Protein AF-A0A1G9VH59-F1 (afdb_monomer_lite)

Sequence (177 aa):
MAWFGKKRMRGTTDTVVLTGEWTAEIWQPGPITVPAVVDVPSLLAQRPMPSILPDNEEFTRTFAGDDASMRTFWLLALLHHPDRAVVAQCLRSGQLTWVHAEDVAHYLADPKLADAATEAAWSLSDVGVRVLVNIVLSRGVVPSGSPRRKRSTVTERLRSTCPPERVEFFEAELARS

Secondary structure (DSSP, 8-state):
------------TTEEEE-SGGGGGTSSSS-EEEESS--HHHHHT-SSPPPSSTT-HHHHHHTTT-HHHHHHHHHHHHHT-S-HHHHHHHHTTS---GGGHHHHHHHTT-TTTHHHHHHHHHHS-HHHHHHHHHHHHT-SS------HHHHHHHHHHHHHH--GGGHHHHHHHHH--

Radius of gyration: 17.18 Å; chains: 1; bounding box: 44×31×48 Å

pLDDT: mean 86.66, std 18.11, range [27.02, 98.44]

Organism: Allokutzneria albata (NCBI:txid211114)

Foldseek 3Di:
DDDPPPPPPDDPPFKDWDADPLVVVLPHHDIFIDTLDDDLLVQLPDPPRDASCNVDPVSCVVCPSVSLSRNAVVLSRQLRHPDVVSVLCSLQVLSDELSCLLSLLVQCLPPVRVVSSLVSLQSYDLSSVLSNLCVLVVVDDDPPPQPPVSSVVSLVSNQVPPDPVCNVVNVVSVVVD

Structure (mmCIF, N/CA/C/O backbone):
data_AF-A0A1G9VH59-F1
#
_entry.id   AF-A0A1G9VH59-F1
#
loop_
_atom_site.group_PDB
_atom_site.id
_atom_site.type_symbol
_atom_site.label_atom_id
_atom_site.label_alt_id
_atom_site.label_comp_id
_atom_site.label_asym_id
_atom_site.label_entity_id
_atom_site.label_seq_id
_atom_site.pdbx_PDB_ins_code
_atom_site.Cartn_x
_atom_site.Cartn_y
_atom_site.Cartn_z
_atom_site.occupancy
_atom_site.B_iso_or_equiv
_atom_site.auth_seq_id
_atom_site.auth_comp_id
_atom_site.auth_asym_id
_atom_site.auth_atom_id
_atom_site.pdbx_PDB_model_num
ATOM 1 N N . MET A 1 1 ? -23.756 15.155 -15.959 1.00 32.34 1 MET A N 1
ATOM 2 C CA . MET A 1 1 ? -24.166 13.910 -16.641 1.00 32.34 1 MET A CA 1
ATOM 3 C C . MET A 1 1 ? -22.918 13.133 -17.009 1.00 32.34 1 MET A C 1
ATOM 5 O O . MET A 1 1 ? -21.951 13.741 -17.440 1.00 32.34 1 MET A O 1
ATOM 9 N N . ALA A 1 2 ? -22.934 11.834 -16.725 1.00 37.56 2 ALA A N 1
ATOM 10 C CA . ALA A 1 2 ? -21.798 10.922 -16.770 1.00 37.56 2 ALA A CA 1
ATOM 11 C C . ALA A 1 2 ? -21.231 10.718 -18.179 1.00 37.56 2 ALA A C 1
ATOM 13 O O . ALA A 1 2 ? -22.009 10.621 -19.118 1.00 37.56 2 ALA A O 1
ATOM 14 N N . TRP A 1 3 ? -19.914 10.518 -18.281 1.00 27.41 3 TRP A N 1
ATOM 15 C CA . TRP A 1 3 ? -19.305 9.663 -19.305 1.00 27.41 3 TRP A CA 1
ATOM 16 C C . TRP A 1 3 ? -18.026 9.029 -18.733 1.00 27.41 3 TRP A C 1
ATOM 18 O O . TRP A 1 3 ? -16.921 9.547 -18.854 1.00 27.41 3 TRP A O 1
ATOM 28 N N . PHE A 1 4 ? -18.196 7.893 -18.047 1.00 38.75 4 PHE A N 1
ATOM 29 C CA . PHE A 1 4 ? -17.104 6.979 -17.717 1.00 38.75 4 PHE A CA 1
ATOM 30 C C . PHE A 1 4 ? -16.702 6.234 -18.992 1.00 38.75 4 PHE A C 1
ATOM 32 O O . PHE A 1 4 ? -17.266 5.194 -19.329 1.00 38.75 4 PHE A O 1
ATOM 39 N N . GLY A 1 5 ? -15.715 6.760 -19.707 1.00 27.02 5 GLY A N 1
ATOM 40 C CA . GLY A 1 5 ? -15.046 6.036 -20.778 1.00 27.02 5 GLY A CA 1
ATOM 41 C C . GLY A 1 5 ? -14.019 5.063 -20.206 1.00 27.02 5 GLY A C 1
ATOM 42 O O . GLY A 1 5 ? -12.828 5.349 -20.245 1.00 27.02 5 GLY A O 1
ATOM 43 N N . LYS A 1 6 ? -14.447 3.894 -19.705 1.00 40.66 6 LYS A N 1
ATOM 44 C CA . LYS A 1 6 ? -13.538 2.745 -19.532 1.00 40.66 6 LYS A CA 1
ATOM 45 C C . LYS A 1 6 ? -13.137 2.237 -20.919 1.00 40.66 6 LYS A C 1
ATOM 47 O O . LYS A 1 6 ? -13.679 1.254 -21.422 1.00 40.66 6 LYS A O 1
ATOM 52 N N . LYS A 1 7 ? -12.188 2.919 -21.558 1.00 36.84 7 LYS A N 1
ATOM 53 C CA . LYS A 1 7 ? -11.487 2.391 -22.726 1.00 36.84 7 LYS A CA 1
ATOM 54 C C . LYS A 1 7 ? -10.543 1.305 -22.207 1.00 36.84 7 LYS A C 1
ATOM 56 O O . LYS A 1 7 ? -9.474 1.603 -21.690 1.00 36.84 7 LYS A O 1
ATOM 61 N N . ARG A 1 8 ? -10.950 0.035 -22.312 1.00 41.34 8 ARG A N 1
ATOM 62 C CA . ARG A 1 8 ? -10.007 -1.090 -22.249 1.00 41.34 8 ARG A CA 1
ATOM 63 C C . ARG A 1 8 ? -9.079 -0.953 -23.457 1.00 41.34 8 ARG A C 1
ATOM 65 O O . ARG A 1 8 ? -9.415 -1.422 -24.542 1.00 41.34 8 ARG A O 1
ATOM 72 N N . MET A 1 9 ? -7.950 -0.268 -23.294 1.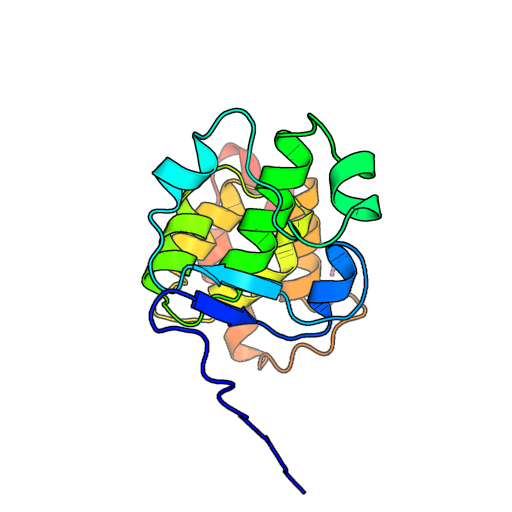00 43.53 9 MET A N 1
ATOM 73 C CA . MET A 1 9 ? -6.829 -0.458 -24.209 1.00 43.53 9 MET A CA 1
ATOM 74 C C . MET A 1 9 ? -6.356 -1.894 -23.993 1.00 43.53 9 MET A C 1
ATOM 76 O O . MET A 1 9 ? -6.007 -2.274 -22.878 1.00 43.53 9 MET A O 1
ATOM 80 N N . ARG A 1 10 ? -6.474 -2.722 -25.038 1.00 38.44 10 ARG A N 1
ATOM 81 C CA . ARG A 1 10 ? -5.895 -4.066 -25.072 1.00 38.44 10 ARG A CA 1
ATOM 82 C C . ARG A 1 10 ? -4.384 -3.906 -24.916 1.00 38.44 10 ARG A C 1
ATOM 84 O O . ARG A 1 10 ? -3.706 -3.635 -25.901 1.00 38.44 10 ARG A O 1
ATOM 91 N N . GLY A 1 11 ? -3.882 -4.070 -23.696 1.00 42.38 11 GLY A N 1
ATOM 92 C CA . GLY A 1 11 ? -2.548 -4.624 -23.525 1.00 42.38 11 GLY A CA 1
ATOM 93 C C . GLY A 1 11 ? -2.517 -5.988 -24.212 1.00 42.38 11 GLY A C 1
ATOM 94 O O . GLY A 1 11 ? -3.551 -6.660 -24.343 1.00 42.38 11 GLY A O 1
ATOM 95 N N . THR A 1 12 ? -1.342 -6.402 -24.671 1.00 48.25 12 THR A N 1
ATOM 96 C CA . THR A 1 12 ? -1.043 -7.832 -24.781 1.00 48.25 12 THR A CA 1
ATOM 97 C C . THR A 1 12 ? -1.526 -8.512 -23.494 1.00 48.25 12 THR A C 1
ATOM 99 O O . THR A 1 12 ? -1.539 -7.886 -22.438 1.00 48.25 12 THR A O 1
ATOM 102 N N . THR A 1 13 ? -2.002 -9.755 -23.563 1.00 61.38 13 THR A N 1
ATOM 103 C CA . THR A 1 13 ? -2.654 -10.484 -22.448 1.00 61.38 13 THR A CA 1
ATOM 104 C C . THR A 1 13 ? -1.872 -10.521 -21.126 1.00 61.38 13 THR A C 1
ATOM 106 O O . THR A 1 13 ? -2.419 -10.943 -20.111 1.00 61.38 13 THR A O 1
ATOM 109 N N . ASP A 1 14 ? -0.636 -10.034 -21.136 1.00 85.19 14 ASP A N 1
ATOM 110 C CA . ASP A 1 14 ? 0.342 -10.079 -20.065 1.00 85.19 14 ASP A CA 1
ATOM 111 C C . ASP A 1 14 ? 0.448 -8.759 -19.279 1.00 85.19 14 ASP A C 1
ATOM 113 O O . ASP A 1 14 ? 1.098 -8.735 -18.236 1.00 85.19 14 ASP A O 1
ATOM 117 N N . THR A 1 15 ? -0.184 -7.660 -19.725 1.00 92.75 15 THR A N 1
ATOM 118 C CA . THR A 1 15 ? -0.099 -6.346 -19.055 1.00 92.75 15 THR A CA 1
ATOM 119 C C . THR A 1 15 ? -1.445 -5.642 -18.870 1.00 92.75 15 THR A C 1
ATOM 121 O O . THR A 1 15 ? -2.427 -5.875 -19.579 1.00 92.75 15 THR A O 1
ATOM 124 N N . VAL A 1 16 ? -1.488 -4.746 -17.884 1.00 94.81 16 VAL A N 1
ATOM 125 C CA . VAL A 1 16 ? -2.602 -3.850 -17.574 1.00 94.81 16 VAL A CA 1
ATOM 126 C C . VAL A 1 16 ? -2.100 -2.412 -17.608 1.00 94.81 16 VAL A C 1
ATOM 128 O O . VAL A 1 16 ? -1.037 -2.096 -17.082 1.00 94.81 16 VAL A O 1
ATOM 131 N N . VAL A 1 17 ? -2.903 -1.530 -18.203 1.00 95.50 17 VAL A N 1
ATOM 132 C CA . VAL A 1 17 ? -2.657 -0.087 -18.216 1.00 95.50 17 VAL A CA 1
ATOM 133 C C . VAL A 1 17 ? -3.477 0.573 -17.113 1.00 95.50 17 VAL A C 1
ATOM 135 O O . VAL A 1 17 ? -4.707 0.470 -17.100 1.00 95.50 17 VAL A O 1
ATOM 138 N N . LEU A 1 18 ? -2.794 1.253 -16.200 1.00 94.44 18 LEU A N 1
ATOM 139 C CA . LEU A 1 18 ? -3.369 1.997 -15.090 1.00 94.44 18 LEU A CA 1
ATOM 140 C C . LEU A 1 18 ? -3.320 3.499 -15.383 1.00 94.44 18 LEU A C 1
ATOM 142 O O . LEU A 1 18 ? -2.368 4.000 -15.976 1.00 94.44 18 LEU A O 1
ATOM 146 N N . THR A 1 19 ? -4.359 4.221 -14.972 1.00 92.62 19 THR A N 1
ATOM 147 C CA . THR A 1 19 ? -4.502 5.664 -15.215 1.00 92.62 19 THR A CA 1
ATOM 148 C C . THR A 1 19 ? -5.138 6.339 -14.006 1.00 92.62 19 THR A C 1
ATOM 150 O O . THR A 1 19 ? -6.086 5.791 -13.440 1.00 92.62 19 THR A O 1
ATOM 153 N N . GLY A 1 20 ? -4.693 7.545 -13.663 1.00 89.25 20 GLY A N 1
ATOM 154 C CA . GLY A 1 20 ? -5.260 8.364 -12.589 1.00 89.25 20 GLY A CA 1
ATOM 155 C C . GLY A 1 20 ? -4.364 9.556 -12.258 1.00 89.25 20 GLY A C 1
ATOM 156 O O . GLY A 1 20 ? -3.242 9.630 -12.752 1.00 89.25 20 GLY A O 1
ATOM 157 N N . GLU A 1 21 ? -4.849 10.487 -11.436 1.00 88.88 21 GLU A N 1
ATOM 158 C CA . GLU A 1 21 ? -4.067 11.665 -11.013 1.00 88.88 21 GLU A CA 1
ATOM 159 C C . GLU A 1 21 ? -2.808 11.269 -10.222 1.00 88.88 21 GLU A C 1
ATOM 161 O O . GLU A 1 21 ? -1.748 11.845 -10.455 1.00 88.88 21 GLU A O 1
ATOM 166 N N . TRP A 1 22 ? -2.893 10.202 -9.417 1.00 89.25 22 TRP A N 1
ATOM 167 C CA . TRP A 1 22 ? -1.784 9.601 -8.658 1.00 89.25 22 TRP A CA 1
ATOM 168 C C . TRP A 1 22 ? -0.558 9.251 -9.515 1.00 89.25 22 TRP A C 1
ATOM 170 O O . TRP A 1 22 ? 0.562 9.195 -9.025 1.00 89.25 22 TRP A O 1
ATOM 180 N N . THR A 1 23 ? -0.727 9.038 -10.825 1.00 91.69 23 THR A N 1
ATOM 181 C CA . THR A 1 23 ? 0.398 8.711 -11.721 1.00 91.69 23 THR A CA 1
ATOM 182 C C . THR A 1 23 ? 1.436 9.834 -11.786 1.00 91.69 23 THR A C 1
ATOM 184 O O . THR A 1 23 ? 2.625 9.571 -11.974 1.00 91.69 23 THR A O 1
ATOM 187 N N . ALA A 1 24 ? 1.012 11.081 -11.555 1.00 91.12 24 ALA A N 1
ATOM 188 C CA . ALA A 1 24 ? 1.901 12.232 -11.464 1.00 91.12 24 ALA A CA 1
ATOM 189 C C . ALA A 1 24 ? 2.835 12.177 -10.244 1.00 91.12 24 ALA A C 1
ATOM 191 O O . ALA A 1 24 ? 3.888 12.805 -10.270 1.00 91.12 24 ALA A O 1
ATOM 192 N N . GLU A 1 25 ? 2.487 11.410 -9.207 1.00 90.12 25 GLU A N 1
ATOM 193 C CA . GLU A 1 25 ? 3.322 11.218 -8.016 1.00 90.12 25 GLU A CA 1
ATOM 194 C C . GLU A 1 25 ? 4.543 10.328 -8.292 1.00 90.12 25 GLU A C 1
ATOM 196 O O . GLU A 1 25 ? 5.526 10.393 -7.558 1.00 90.12 25 GLU A O 1
ATOM 201 N N . ILE A 1 26 ? 4.513 9.527 -9.366 1.00 92.50 26 ILE A N 1
ATOM 202 C CA . ILE A 1 26 ? 5.668 8.729 -9.805 1.00 92.50 26 ILE A CA 1
ATOM 203 C C . ILE A 1 26 ? 6.647 9.586 -10.613 1.00 92.50 26 ILE A C 1
ATOM 205 O O . ILE A 1 26 ? 7.852 9.549 -10.371 1.00 92.50 26 ILE A O 1
ATOM 209 N N . TRP A 1 27 ? 6.150 10.328 -11.607 1.00 92.62 27 TRP A N 1
ATOM 210 C CA . TRP A 1 27 ? 6.997 11.163 -12.466 1.00 92.62 27 TRP A CA 1
ATOM 211 C C . TRP A 1 27 ? 6.226 12.314 -13.112 1.00 92.62 27 TRP A C 1
ATOM 213 O O . TRP A 1 27 ? 6.474 13.482 -12.824 1.00 92.62 27 TRP A O 1
ATOM 223 N N . GLN A 1 28 ? 5.296 11.984 -14.011 1.00 90.31 28 GLN A N 1
ATOM 224 C CA . GLN A 1 28 ? 4.463 12.924 -14.763 1.00 90.31 28 GLN A CA 1
ATOM 225 C C . GLN A 1 28 ? 3.100 12.278 -15.045 1.00 90.31 28 GLN A C 1
ATOM 227 O O . GLN A 1 28 ? 3.027 11.048 -15.122 1.00 90.31 28 GLN A O 1
ATOM 232 N N . PRO A 1 29 ? 2.024 13.069 -15.230 1.00 90.19 29 PRO A N 1
ATOM 233 C CA . PRO A 1 29 ? 0.714 12.527 -15.571 1.00 90.19 29 PRO A CA 1
ATOM 234 C C . PRO A 1 29 ? 0.787 11.642 -16.819 1.00 90.19 29 PRO A C 1
ATOM 236 O O . PRO A 1 29 ? 1.219 12.087 -17.884 1.00 90.19 29 PRO A O 1
ATOM 239 N N . GLY A 1 30 ? 0.334 10.395 -16.709 1.00 90.56 30 GLY A N 1
ATOM 240 C CA . GLY A 1 30 ? 0.398 9.457 -17.823 1.00 90.56 30 GLY A CA 1
ATOM 241 C C . GLY A 1 30 ? -0.009 8.038 -17.439 1.00 90.56 30 GLY A C 1
ATOM 242 O O . GLY A 1 30 ? -0.150 7.724 -16.260 1.00 90.56 30 GLY A O 1
ATOM 243 N N . PRO A 1 31 ? -0.251 7.163 -18.425 1.00 93.75 31 PRO A N 1
ATOM 244 C CA . PRO A 1 31 ? -0.533 5.764 -18.146 1.00 93.75 31 PRO A CA 1
ATOM 245 C C . PRO A 1 31 ? 0.699 5.056 -17.565 1.00 93.75 31 PRO A C 1
ATOM 247 O O . PRO A 1 31 ? 1.808 5.226 -18.067 1.00 93.75 31 PRO A O 1
ATOM 250 N N . ILE A 1 32 ? 0.481 4.198 -16.569 1.00 95.44 32 ILE A N 1
ATOM 251 C CA . ILE A 1 32 ? 1.491 3.275 -16.040 1.00 95.44 32 ILE A CA 1
ATOM 252 C C . ILE A 1 32 ? 1.123 1.861 -16.483 1.00 95.44 32 ILE A C 1
ATOM 254 O O . ILE A 1 32 ? -0.006 1.417 -16.271 1.00 95.44 32 ILE A O 1
ATOM 258 N N . THR A 1 33 ? 2.059 1.148 -17.107 1.00 95.50 33 THR A N 1
ATOM 259 C CA . THR A 1 33 ? 1.843 -0.241 -17.535 1.00 95.50 33 THR A CA 1
ATOM 260 C C . THR A 1 33 ? 2.465 -1.187 -16.521 1.00 95.50 33 THR A C 1
ATOM 262 O O . THR A 1 33 ? 3.649 -1.084 -16.220 1.00 95.50 33 THR A O 1
ATOM 265 N N . VAL A 1 34 ? 1.673 -2.125 -16.013 1.00 96.06 34 VAL A N 1
ATOM 266 C CA . VAL A 1 34 ? 2.107 -3.143 -15.046 1.00 96.06 34 VAL A CA 1
ATOM 267 C C . VAL A 1 34 ? 1.749 -4.543 -15.551 1.00 96.06 34 VAL A C 1
ATOM 269 O O . VAL A 1 34 ? 0.882 -4.666 -16.420 1.00 96.06 34 VAL A O 1
ATOM 272 N N . PRO A 1 35 ? 2.376 -5.618 -15.046 1.00 94.94 35 PRO A N 1
ATOM 273 C CA . PRO A 1 35 ? 1.982 -6.976 -15.408 1.00 94.94 35 PRO A CA 1
ATOM 274 C C . PRO A 1 35 ? 0.536 -7.271 -14.990 1.00 94.94 35 PRO A C 1
ATOM 276 O O . PRO A 1 35 ? 0.115 -6.883 -13.904 1.00 94.94 35 PRO A O 1
ATOM 279 N N . ALA A 1 36 ? -0.216 -7.984 -15.831 1.00 93.00 36 ALA A N 1
ATOM 280 C CA . ALA A 1 36 ? -1.592 -8.393 -15.533 1.00 93.00 36 ALA A CA 1
ATOM 281 C C . ALA A 1 36 ? -1.668 -9.464 -14.437 1.00 93.00 36 ALA A C 1
ATOM 283 O O . ALA A 1 36 ? -2.664 -9.562 -13.719 1.00 93.00 36 ALA A O 1
ATOM 284 N N . VAL A 1 37 ? -0.609 -10.267 -14.330 1.00 92.06 37 VAL A N 1
ATOM 285 C CA . VAL A 1 37 ? -0.391 -11.261 -13.281 1.00 92.06 37 VAL A CA 1
ATOM 286 C C . VAL A 1 37 ? 0.985 -10.991 -12.693 1.00 92.06 37 VAL A C 1
ATOM 288 O O . VAL A 1 37 ? 1.979 -10.976 -13.416 1.00 92.06 37 VAL A O 1
ATOM 291 N N . VAL A 1 38 ? 1.042 -10.767 -11.384 1.00 94.81 38 VAL A N 1
ATOM 292 C CA . VAL A 1 38 ? 2.283 -10.459 -10.672 1.00 94.81 38 VAL A CA 1
ATOM 293 C C . VAL A 1 38 ? 2.283 -11.128 -9.302 1.00 94.81 38 VAL A C 1
ATOM 295 O O . VAL A 1 38 ? 1.287 -11.085 -8.580 1.00 94.81 38 VAL A O 1
ATOM 298 N N . ASP A 1 39 ? 3.413 -11.738 -8.952 1.00 96.38 39 ASP A N 1
ATOM 299 C CA . ASP A 1 39 ? 3.724 -12.112 -7.575 1.00 96.38 39 ASP A CA 1
ATOM 300 C C . ASP A 1 39 ? 4.490 -10.956 -6.927 1.00 96.38 39 ASP A C 1
ATOM 302 O O . ASP A 1 39 ? 5.656 -10.701 -7.245 1.00 96.38 39 ASP A O 1
ATOM 306 N N . VAL A 1 40 ? 3.805 -10.204 -6.064 1.00 97.56 40 VAL A N 1
ATOM 307 C CA . VAL A 1 40 ? 4.349 -8.977 -5.468 1.00 97.56 40 VAL A CA 1
ATOM 308 C C . VAL A 1 40 ? 5.587 -9.267 -4.611 1.00 97.56 40 VAL A C 1
ATOM 310 O O . VAL A 1 40 ? 6.573 -8.545 -4.771 1.00 97.56 40 VAL A O 1
ATOM 313 N N . PRO A 1 41 ? 5.621 -10.311 -3.754 1.00 97.50 41 PRO A N 1
ATOM 314 C CA . PRO A 1 41 ? 6.823 -10.651 -2.997 1.00 97.50 41 PRO A CA 1
ATOM 315 C C . PRO A 1 41 ? 8.044 -10.901 -3.888 1.00 97.50 41 PRO A C 1
ATOM 317 O O . PRO A 1 41 ? 9.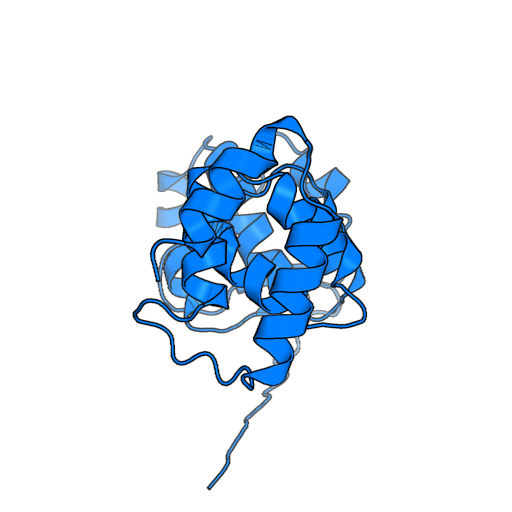101 -10.322 -3.635 1.00 97.50 41 PRO A O 1
ATOM 320 N N . SER A 1 42 ? 7.902 -11.699 -4.955 1.00 97.38 42 SER A N 1
ATOM 321 C CA . SER A 1 42 ? 9.009 -11.962 -5.882 1.00 97.38 42 SER A CA 1
ATOM 322 C C . SER A 1 42 ? 9.466 -10.705 -6.610 1.00 97.38 42 SER A C 1
ATOM 324 O O . SER A 1 42 ? 10.667 -10.517 -6.776 1.00 97.38 42 SER A O 1
ATOM 326 N N . LEU A 1 43 ? 8.543 -9.828 -7.024 1.00 97.06 43 LEU A N 1
ATOM 327 C CA . LEU A 1 43 ? 8.894 -8.546 -7.638 1.00 97.06 43 LEU A CA 1
ATOM 328 C C . LEU A 1 43 ? 9.716 -7.674 -6.680 1.00 97.06 43 LEU A C 1
ATOM 330 O O . LEU A 1 43 ? 10.783 -7.195 -7.052 1.00 97.06 43 LEU A O 1
ATOM 334 N N . LEU A 1 44 ? 9.250 -7.495 -5.440 1.00 96.75 44 LEU A N 1
ATOM 335 C CA . LEU A 1 44 ? 9.919 -6.636 -4.457 1.00 96.75 44 LEU A CA 1
ATOM 336 C C . LEU A 1 44 ? 11.272 -7.196 -3.993 1.00 96.75 44 LEU A C 1
ATOM 338 O O . LEU A 1 44 ? 12.113 -6.440 -3.503 1.00 96.75 44 LEU A O 1
ATOM 342 N N . ALA A 1 45 ? 11.504 -8.500 -4.150 1.00 96.31 45 ALA A N 1
ATOM 343 C CA . ALA A 1 45 ? 12.773 -9.146 -3.830 1.00 96.31 45 ALA A CA 1
ATOM 344 C C . ALA A 1 45 ? 13.865 -8.943 -4.900 1.00 96.31 45 ALA A C 1
ATOM 346 O O . ALA A 1 45 ? 15.033 -9.228 -4.624 1.00 96.31 45 ALA A O 1
ATOM 347 N N . GLN A 1 46 ? 13.524 -8.456 -6.099 1.00 96.12 46 GLN A N 1
ATOM 348 C CA . GLN A 1 46 ? 14.490 -8.294 -7.190 1.00 96.12 46 GLN A CA 1
ATOM 349 C C . GLN A 1 46 ? 15.580 -7.266 -6.856 1.00 96.12 46 GLN A C 1
ATOM 351 O O . GLN A 1 46 ? 15.341 -6.273 -6.159 1.00 96.12 46 GLN A O 1
ATOM 356 N N . ARG A 1 47 ? 16.794 -7.535 -7.361 1.00 94.62 47 ARG A N 1
ATOM 357 C CA . ARG A 1 47 ? 17.964 -6.647 -7.311 1.00 94.62 47 ARG A CA 1
ATOM 358 C C . ARG A 1 47 ? 18.799 -6.799 -8.598 1.00 94.62 47 ARG A C 1
ATOM 360 O O . ARG A 1 47 ? 19.274 -7.908 -8.851 1.00 94.62 47 ARG A O 1
ATOM 367 N N . PRO A 1 48 ? 19.019 -5.726 -9.383 1.00 93.75 48 PRO A N 1
ATOM 368 C CA . PRO A 1 48 ? 18.393 -4.409 -9.232 1.00 93.75 48 PRO A CA 1
ATOM 369 C C . PRO A 1 48 ? 16.873 -4.486 -9.438 1.00 93.75 48 PRO A C 1
ATOM 371 O O . PRO A 1 48 ? 16.375 -5.387 -10.114 1.00 93.75 48 PRO A O 1
ATOM 374 N N . MET A 1 49 ? 16.135 -3.550 -8.848 1.00 96.25 49 MET A N 1
ATOM 375 C CA . MET A 1 49 ? 14.698 -3.427 -9.090 1.00 96.25 49 MET A CA 1
ATOM 376 C C . MET A 1 49 ? 14.438 -2.963 -10.531 1.00 96.25 49 MET A C 1
ATOM 378 O O . MET A 1 49 ? 15.078 -2.010 -10.986 1.00 96.25 49 MET A O 1
ATOM 382 N N . PRO A 1 50 ? 13.490 -3.584 -11.258 1.00 95.12 50 PRO A N 1
ATOM 383 C CA . PRO A 1 50 ? 13.148 -3.153 -12.609 1.00 95.12 50 PRO A CA 1
ATOM 384 C C . PRO A 1 50 ? 12.484 -1.772 -12.590 1.00 95.12 50 PRO A C 1
ATOM 386 O O . PRO A 1 50 ? 11.697 -1.473 -11.692 1.00 95.12 50 PRO A O 1
ATOM 389 N N . SER A 1 51 ? 12.757 -0.949 -13.605 1.00 96.00 51 SER A N 1
ATOM 390 C CA . SER A 1 51 ? 12.096 0.352 -13.767 1.00 96.00 51 SER A CA 1
ATOM 391 C C . SER A 1 51 ? 10.587 0.179 -13.981 1.00 96.00 51 SER A C 1
ATOM 393 O O . SER A 1 51 ? 10.173 -0.633 -14.807 1.00 96.00 51 SER A O 1
ATOM 395 N N . ILE A 1 52 ? 9.767 0.961 -13.270 1.00 95.81 52 ILE A N 1
ATOM 396 C CA . ILE A 1 52 ? 8.312 1.057 -13.497 1.00 95.81 52 ILE A CA 1
ATOM 397 C C . ILE A 1 52 ? 7.982 1.784 -14.816 1.00 95.81 52 ILE A C 1
ATOM 399 O O . ILE A 1 52 ? 6.906 1.604 -15.381 1.00 95.81 52 ILE A O 1
ATOM 403 N N . LEU A 1 53 ? 8.927 2.579 -15.335 1.00 95.25 53 LEU A N 1
ATOM 404 C CA . LEU A 1 53 ? 8.847 3.273 -16.622 1.00 95.25 53 LEU A CA 1
ATOM 405 C C . LEU A 1 53 ? 10.069 2.903 -17.483 1.00 95.25 53 LEU A C 1
ATOM 407 O O . LEU A 1 53 ? 10.960 3.735 -17.673 1.00 95.25 53 LEU A O 1
ATOM 411 N N . PRO A 1 54 ? 10.150 1.657 -17.985 1.00 93.06 54 PRO A N 1
ATOM 412 C CA . PRO A 1 54 ? 11.338 1.167 -18.687 1.00 93.06 54 PRO A CA 1
ATOM 413 C C . PRO A 1 54 ? 11.619 1.921 -19.994 1.00 93.06 54 PRO A C 1
ATOM 415 O O . PRO A 1 54 ? 12.778 2.089 -20.358 1.00 93.06 54 PRO A O 1
ATOM 418 N N . ASP A 1 55 ? 10.578 2.433 -20.656 1.00 92.94 55 ASP A N 1
ATOM 419 C CA . ASP A 1 55 ? 10.695 3.182 -21.915 1.00 92.94 55 ASP A CA 1
ATOM 420 C C . ASP A 1 55 ? 10.997 4.680 -21.705 1.00 92.94 55 ASP A C 1
ATOM 422 O O . ASP A 1 55 ? 11.152 5.430 -22.668 1.00 92.94 55 ASP A O 1
ATOM 426 N N . ASN A 1 56 ? 11.068 5.147 -20.452 1.00 95.25 56 ASN A N 1
ATOM 427 C CA . ASN A 1 56 ? 11.421 6.525 -20.124 1.00 95.25 56 ASN A CA 1
ATOM 428 C C . ASN A 1 56 ? 12.896 6.599 -19.700 1.00 95.25 56 ASN A C 1
ATOM 430 O O . ASN A 1 56 ? 13.255 6.289 -18.559 1.00 95.25 56 ASN A O 1
ATOM 434 N N . GLU A 1 57 ? 13.756 7.020 -20.628 1.00 95.00 57 GLU A N 1
ATOM 435 C CA . GLU A 1 57 ? 15.204 7.106 -20.407 1.00 95.00 57 GLU A CA 1
ATOM 436 C C . GLU A 1 57 ? 15.597 8.114 -19.319 1.00 95.00 57 GLU A C 1
ATOM 438 O O . GLU A 1 57 ? 16.566 7.889 -18.594 1.00 95.00 57 GLU A O 1
ATOM 443 N N . GLU A 1 58 ? 14.879 9.234 -19.205 1.00 96.19 58 GLU A N 1
ATOM 444 C CA . GLU A 1 58 ? 15.164 10.270 -18.208 1.00 96.19 58 GLU A CA 1
ATOM 445 C C . GLU A 1 58 ? 14.850 9.761 -16.800 1.00 96.19 58 GLU A C 1
ATOM 447 O O . GLU A 1 58 ? 15.699 9.838 -15.910 1.00 96.19 58 GLU A O 1
ATOM 452 N N . PHE A 1 59 ? 13.673 9.158 -16.625 1.00 95.75 59 PHE A N 1
ATOM 453 C CA . PHE A 1 59 ? 13.260 8.528 -15.375 1.00 95.75 59 PHE A CA 1
ATOM 454 C C . PHE A 1 59 ? 14.226 7.406 -14.984 1.00 95.75 59 PHE A C 1
ATOM 456 O O . PHE A 1 59 ? 14.769 7.398 -13.879 1.00 95.75 59 PHE A O 1
ATOM 463 N N . THR A 1 60 ? 14.506 6.490 -15.916 1.00 94.38 60 THR A N 1
ATOM 464 C CA . THR A 1 60 ? 15.382 5.337 -15.667 1.00 94.38 60 THR A CA 1
ATOM 465 C C . THR A 1 60 ? 16.796 5.774 -15.287 1.00 94.38 60 THR A C 1
ATOM 467 O O . THR A 1 60 ? 17.412 5.167 -14.415 1.00 94.38 60 THR A O 1
ATOM 470 N N . ARG A 1 61 ? 17.308 6.856 -15.885 1.00 94.94 61 ARG A N 1
ATOM 471 C CA . ARG A 1 61 ? 18.607 7.440 -15.526 1.00 94.94 61 ARG A CA 1
ATOM 472 C C . ARG A 1 61 ? 18.579 8.138 -14.170 1.00 94.94 61 ARG A C 1
ATOM 474 O O . ARG A 1 61 ? 19.529 7.995 -13.409 1.00 94.94 61 ARG A O 1
ATOM 481 N N . THR A 1 62 ? 17.509 8.874 -13.877 1.00 96.31 62 THR A N 1
ATOM 482 C CA . THR A 1 62 ? 17.333 9.610 -12.614 1.00 96.31 62 THR A CA 1
ATOM 483 C C . THR A 1 62 ? 17.318 8.670 -11.413 1.00 96.31 62 THR A C 1
ATOM 485 O O . THR A 1 62 ? 17.948 8.961 -10.402 1.00 96.31 62 THR A O 1
ATOM 488 N N . PHE A 1 63 ? 16.658 7.518 -11.547 1.00 95.38 63 PHE A N 1
ATOM 489 C CA . PHE A 1 63 ? 16.522 6.520 -10.482 1.00 95.38 63 PHE A CA 1
ATOM 490 C C . PHE A 1 63 ? 17.427 5.294 -10.675 1.00 95.38 63 PHE A C 1
ATOM 492 O O . PHE A 1 63 ? 17.178 4.232 -10.100 1.00 95.38 63 PHE A O 1
ATOM 499 N N . ALA A 1 64 ? 18.483 5.410 -11.485 1.00 92.56 64 ALA A N 1
ATOM 500 C CA . ALA A 1 64 ? 19.402 4.307 -11.737 1.00 92.56 64 ALA A CA 1
ATOM 501 C C . ALA A 1 64 ? 20.072 3.843 -10.430 1.00 92.56 64 ALA A C 1
ATOM 503 O O . ALA A 1 64 ? 20.807 4.593 -9.791 1.00 92.56 64 ALA A O 1
ATOM 504 N N . GLY A 1 65 ? 19.828 2.589 -10.041 1.00 90.75 65 GLY A N 1
ATOM 505 C CA . GLY A 1 65 ? 20.357 2.005 -8.803 1.00 90.75 65 GLY A CA 1
ATOM 506 C C . GLY A 1 65 ? 19.599 2.394 -7.526 1.00 90.75 65 GLY A C 1
ATOM 507 O O . GLY A 1 65 ? 19.963 1.914 -6.452 1.00 90.75 65 GLY A O 1
ATOM 508 N N . ASP A 1 66 ? 18.536 3.202 -7.619 1.00 96.69 66 ASP A N 1
ATOM 509 C CA . ASP A 1 66 ? 17.661 3.524 -6.487 1.00 96.69 66 ASP A CA 1
ATOM 510 C C . ASP A 1 66 ? 16.527 2.498 -6.347 1.00 96.69 66 ASP A C 1
ATOM 512 O O . ASP A 1 66 ? 15.349 2.727 -6.637 1.00 96.69 66 ASP A O 1
ATOM 516 N N . ASP A 1 67 ? 16.915 1.325 -5.862 1.00 96.56 67 ASP A N 1
ATOM 517 C CA . ASP A 1 67 ? 16.015 0.219 -5.562 1.00 96.56 67 ASP A CA 1
ATOM 518 C C . ASP A 1 67 ? 14.903 0.595 -4.554 1.00 96.56 67 ASP A C 1
ATOM 520 O O . ASP A 1 67 ? 13.830 -0.010 -4.564 1.00 96.56 67 ASP A O 1
ATOM 524 N N . ALA A 1 68 ? 15.150 1.541 -3.641 1.00 96.00 68 ALA A N 1
ATOM 525 C CA . ALA A 1 68 ? 14.199 1.908 -2.590 1.00 96.00 68 ALA A CA 1
ATOM 526 C C . ALA A 1 68 ? 13.053 2.765 -3.144 1.00 96.00 68 ALA A C 1
ATOM 528 O O . ALA A 1 68 ? 11.878 2.449 -2.916 1.00 96.00 68 ALA A O 1
ATOM 529 N N . SER A 1 69 ? 13.384 3.793 -3.929 1.00 96.12 69 SER A N 1
ATOM 530 C CA . SER A 1 69 ? 12.382 4.587 -4.645 1.00 96.12 69 SER A CA 1
ATOM 531 C C . SER A 1 69 ? 11.626 3.722 -5.648 1.00 96.12 69 SER A C 1
ATOM 533 O O . SER A 1 69 ? 10.401 3.785 -5.714 1.00 96.12 69 SER A O 1
ATOM 535 N N . MET A 1 70 ? 12.314 2.811 -6.347 1.00 97.44 70 MET A N 1
ATOM 536 C CA . MET A 1 70 ? 11.658 1.927 -7.309 1.00 97.44 70 MET A CA 1
ATOM 537 C C . MET A 1 70 ? 10.630 0.989 -6.658 1.00 97.44 70 MET A C 1
ATOM 539 O O . MET A 1 70 ? 9.538 0.813 -7.196 1.00 97.44 70 MET A O 1
ATOM 543 N N . ARG A 1 71 ? 10.919 0.428 -5.471 1.00 97.69 71 ARG A N 1
ATOM 544 C CA . ARG A 1 71 ? 9.921 -0.345 -4.699 1.00 97.69 71 ARG A CA 1
ATOM 545 C C . ARG A 1 71 ? 8.722 0.507 -4.300 1.00 97.69 71 ARG A C 1
ATOM 547 O O . ARG A 1 71 ? 7.597 0.029 -4.403 1.00 97.69 71 ARG A O 1
ATOM 554 N N . THR A 1 72 ? 8.957 1.755 -3.897 1.00 97.00 72 THR A N 1
ATOM 555 C CA . THR A 1 72 ? 7.882 2.711 -3.585 1.00 97.00 72 THR A CA 1
ATOM 556 C C . THR A 1 72 ? 6.993 2.943 -4.809 1.00 97.00 72 THR A C 1
ATOM 558 O O . THR A 1 72 ? 5.781 2.789 -4.717 1.00 97.00 72 THR A O 1
ATOM 561 N N . PHE A 1 73 ? 7.568 3.209 -5.984 1.00 97.62 73 PHE A N 1
ATOM 562 C CA . PHE A 1 73 ? 6.778 3.439 -7.198 1.00 97.62 73 PHE A CA 1
ATOM 563 C C . PHE A 1 73 ? 6.023 2.195 -7.679 1.00 97.62 73 PHE A C 1
ATOM 565 O O . PHE A 1 73 ? 4.878 2.304 -8.117 1.00 97.62 73 PHE A O 1
ATOM 572 N N . TRP A 1 74 ? 6.623 1.005 -7.564 1.00 98.12 74 TRP A N 1
ATOM 573 C CA . TRP A 1 74 ? 5.925 -0.249 -7.861 1.00 98.12 74 TRP A CA 1
ATOM 574 C C . TRP A 1 74 ? 4.751 -0.493 -6.918 1.00 98.12 74 TRP A C 1
ATOM 576 O O . TRP A 1 74 ? 3.681 -0.879 -7.381 1.00 98.12 74 TRP A O 1
ATOM 586 N N . LEU A 1 75 ? 4.922 -0.269 -5.614 1.00 98.25 75 LEU A N 1
ATOM 587 C CA . LEU A 1 75 ? 3.840 -0.418 -4.641 1.00 98.25 75 LEU A CA 1
ATOM 588 C C . LEU A 1 75 ? 2.715 0.584 -4.904 1.00 98.25 75 LEU A C 1
ATOM 590 O O . LEU A 1 75 ? 1.560 0.165 -4.948 1.00 98.25 75 LEU A O 1
ATOM 594 N N . LEU A 1 76 ? 3.045 1.849 -5.172 1.00 97.19 76 LEU A N 1
ATOM 595 C CA . LEU A 1 76 ? 2.072 2.872 -5.557 1.00 97.19 76 LEU A CA 1
ATOM 596 C C . LEU A 1 76 ? 1.266 2.434 -6.790 1.00 97.19 76 LEU A C 1
ATOM 598 O O . LEU A 1 76 ? 0.042 2.395 -6.752 1.00 97.19 76 LEU A O 1
ATOM 602 N N . ALA A 1 77 ? 1.932 1.977 -7.855 1.00 97.81 77 ALA A N 1
ATOM 603 C CA . ALA A 1 77 ? 1.239 1.501 -9.051 1.00 97.81 77 ALA A CA 1
ATOM 604 C C . ALA A 1 77 ? 0.368 0.257 -8.791 1.00 97.81 77 ALA A C 1
ATOM 606 O O . ALA A 1 77 ? -0.789 0.198 -9.213 1.00 97.81 77 ALA A O 1
ATOM 607 N N . LEU A 1 78 ? 0.899 -0.750 -8.094 1.00 98.19 78 LEU A N 1
ATOM 608 C CA . LEU A 1 78 ? 0.203 -2.021 -7.875 1.00 98.19 78 LEU A CA 1
ATOM 609 C C . LEU A 1 78 ? -0.951 -1.917 -6.870 1.00 98.19 78 LEU A C 1
ATOM 611 O O . LEU A 1 78 ? -1.890 -2.713 -6.951 1.00 98.19 78 LEU A O 1
ATOM 615 N N . LEU A 1 79 ? -0.958 -0.910 -5.992 1.00 97.62 79 LEU A N 1
ATOM 616 C CA . LEU A 1 79 ? -2.129 -0.586 -5.178 1.00 97.62 79 LEU A CA 1
ATOM 617 C C . LEU A 1 79 ? -3.318 -0.121 -6.026 1.00 97.62 79 LEU A C 1
ATOM 619 O O . LEU A 1 79 ? -4.439 -0.238 -5.556 1.00 97.62 79 LEU A O 1
ATOM 623 N N . HIS A 1 80 ? -3.137 0.290 -7.284 1.00 96.38 80 HIS A N 1
ATOM 624 C CA . HIS A 1 80 ? -4.232 0.584 -8.221 1.00 96.38 80 HIS A CA 1
ATOM 625 C C . HIS A 1 80 ? -4.559 -0.570 -9.187 1.00 96.38 80 HIS A C 1
ATOM 627 O O . HIS A 1 80 ? -5.362 -0.403 -10.112 1.00 96.38 80 HIS A O 1
ATOM 633 N N . HIS A 1 81 ? -3.963 -1.750 -8.994 1.00 97.06 81 HIS A N 1
ATOM 634 C CA . HIS A 1 81 ? -4.176 -2.904 -9.864 1.00 97.06 81 HIS A CA 1
ATOM 635 C C . HIS A 1 81 ? -5.643 -3.400 -9.819 1.00 97.06 81 HIS A C 1
ATOM 637 O O . HIS A 1 81 ? -6.248 -3.463 -8.746 1.00 97.06 81 HIS A O 1
ATOM 643 N N . PRO A 1 82 ? -6.258 -3.795 -10.956 1.00 94.75 82 PRO A N 1
ATOM 644 C CA . PRO A 1 82 ? -7.654 -4.249 -10.979 1.00 94.75 82 PRO A CA 1
ATOM 645 C C . PRO A 1 82 ? -7.880 -5.595 -10.276 1.00 94.75 82 PRO A C 1
ATOM 647 O O . PRO A 1 82 ? -9.006 -5.892 -9.866 1.00 94.75 82 PRO A O 1
ATOM 650 N N . ASP A 1 83 ? -6.836 -6.417 -10.159 1.00 95.75 83 ASP A N 1
ATOM 651 C CA . ASP A 1 83 ? -6.869 -7.642 -9.361 1.00 95.75 83 ASP A CA 1
ATOM 652 C C . ASP A 1 83 ? -6.628 -7.329 -7.880 1.00 95.75 83 ASP A C 1
ATOM 654 O O . ASP A 1 83 ? -5.545 -6.902 -7.478 1.00 95.75 83 ASP A O 1
ATOM 658 N N . ARG A 1 84 ? -7.641 -7.608 -7.056 1.00 95.69 84 ARG A N 1
ATOM 659 C CA . ARG A 1 84 ? -7.600 -7.401 -5.604 1.00 95.69 84 ARG A CA 1
ATOM 660 C C . ARG A 1 84 ? -6.593 -8.304 -4.899 1.00 95.69 84 ARG A C 1
ATOM 662 O O . ARG A 1 84 ? -6.165 -7.957 -3.804 1.00 95.69 84 ARG A O 1
ATOM 669 N N . ALA A 1 85 ? -6.234 -9.448 -5.481 1.00 96.69 85 ALA A N 1
ATOM 670 C CA . ALA A 1 85 ? -5.207 -10.312 -4.913 1.00 96.69 85 ALA A CA 1
ATOM 671 C C . ALA A 1 85 ? -3.839 -9.615 -4.928 1.00 96.69 85 ALA A C 1
ATOM 673 O O . ALA A 1 85 ? -3.122 -9.676 -3.933 1.00 96.69 85 ALA A O 1
ATOM 674 N N . VAL A 1 86 ? -3.524 -8.893 -6.008 1.00 97.81 86 VAL A N 1
ATOM 675 C CA . VAL A 1 86 ? -2.302 -8.080 -6.123 1.00 97.81 86 VAL A CA 1
ATOM 676 C C . VAL A 1 86 ? -2.307 -6.968 -5.075 1.00 97.81 86 VAL A C 1
ATOM 678 O O . VAL A 1 86 ? -1.367 -6.866 -4.291 1.00 97.81 86 VAL A O 1
ATOM 681 N N . VAL A 1 87 ? -3.409 -6.217 -4.968 1.00 98.06 87 VAL A N 1
ATOM 682 C CA . VAL A 1 87 ? -3.559 -5.157 -3.955 1.00 98.06 87 VAL A CA 1
ATOM 683 C C . VAL A 1 87 ? -3.381 -5.708 -2.534 1.00 98.06 87 VAL A C 1
ATOM 685 O O . VAL A 1 87 ? -2.647 -5.136 -1.731 1.00 98.06 87 VAL A O 1
ATOM 688 N N . ALA A 1 88 ? -4.001 -6.848 -2.214 1.00 98.12 88 ALA A N 1
ATOM 689 C CA . ALA A 1 88 ? -3.856 -7.486 -0.907 1.00 98.12 88 ALA A CA 1
ATOM 690 C C . ALA A 1 88 ? -2.405 -7.900 -0.606 1.00 98.12 88 ALA A C 1
ATOM 692 O O . ALA A 1 88 ? -1.965 -7.768 0.535 1.00 98.12 88 ALA A O 1
ATOM 693 N N . GLN A 1 89 ? -1.655 -8.383 -1.604 1.00 98.12 89 GLN A N 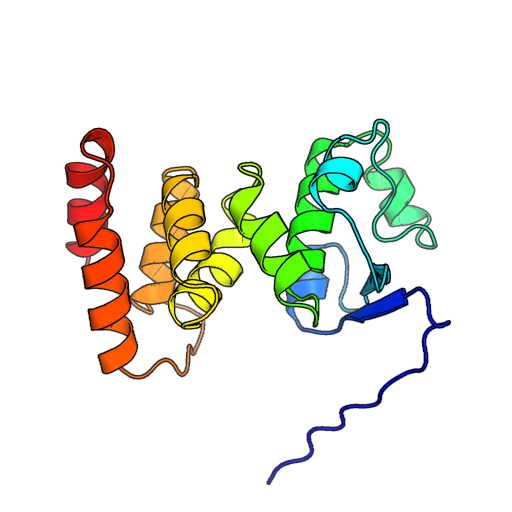1
ATOM 694 C CA . GLN A 1 89 ? -0.232 -8.683 -1.433 1.00 98.12 89 GLN A CA 1
ATOM 695 C C . GLN A 1 89 ? 0.592 -7.411 -1.187 1.00 98.12 89 GLN A C 1
ATOM 697 O O . GLN A 1 89 ? 1.457 -7.418 -0.313 1.00 98.12 89 GLN A O 1
ATOM 702 N N . CYS A 1 90 ? 0.301 -6.307 -1.886 1.00 98.38 90 CYS A N 1
ATOM 703 C CA . CYS A 1 90 ? 0.945 -5.011 -1.640 1.00 98.38 90 CYS A CA 1
ATOM 704 C C . CYS A 1 90 ? 0.702 -4.516 -0.209 1.00 98.38 90 CYS A C 1
ATOM 706 O O . CYS A 1 90 ? 1.656 -4.149 0.477 1.00 98.38 90 CYS A O 1
ATOM 708 N N . LEU A 1 91 ? -0.549 -4.568 0.265 1.00 98.44 91 LEU A N 1
ATOM 709 C CA . LEU A 1 91 ? -0.918 -4.170 1.629 1.00 98.44 91 LEU A CA 1
ATOM 710 C C . LEU A 1 91 ? -0.165 -4.986 2.693 1.00 98.44 91 LEU A C 1
ATOM 712 O O . LEU A 1 91 ? 0.298 -4.431 3.685 1.00 98.44 91 LEU A O 1
ATOM 716 N N . ARG A 1 92 ? 0.038 -6.286 2.456 1.00 97.69 92 ARG A N 1
ATOM 717 C CA . ARG A 1 92 ? 0.764 -7.186 3.371 1.00 97.69 92 ARG A CA 1
ATOM 718 C C . ARG A 1 92 ? 2.283 -7.192 3.193 1.00 97.69 92 ARG A C 1
ATOM 720 O O . ARG A 1 92 ? 2.966 -7.944 3.879 1.00 97.69 92 ARG A O 1
ATOM 727 N N . SER A 1 93 ? 2.827 -6.390 2.280 1.00 96.94 93 SER A N 1
ATOM 728 C CA . SER A 1 93 ? 4.258 -6.431 1.946 1.00 96.94 93 SER A CA 1
ATOM 729 C C . SER A 1 93 ? 5.175 -6.001 3.096 1.00 96.94 93 SER A C 1
ATOM 731 O O . SER A 1 93 ? 6.359 -6.334 3.081 1.00 96.94 93 SER A O 1
ATOM 733 N N . GLY A 1 94 ? 4.658 -5.224 4.056 1.00 95.12 94 GLY A N 1
ATOM 734 C CA . GLY A 1 94 ? 5.453 -4.597 5.116 1.00 95.12 94 GLY A CA 1
ATOM 735 C C . GLY A 1 94 ? 6.407 -3.504 4.615 1.00 95.12 94 GLY A C 1
ATOM 736 O O . GLY A 1 94 ? 7.255 -3.045 5.371 1.00 95.12 94 GLY A O 1
ATOM 737 N N . GLN A 1 95 ? 6.292 -3.096 3.346 1.00 95.81 95 GLN A N 1
ATOM 738 C CA . GLN A 1 95 ? 7.197 -2.139 2.693 1.00 95.81 95 GLN A CA 1
ATOM 739 C C . GLN A 1 95 ? 6.518 -0.809 2.336 1.00 95.81 95 GLN A C 1
ATOM 741 O O . GLN A 1 95 ? 7.123 0.043 1.686 1.00 95.81 95 GLN A O 1
ATOM 746 N N . LEU A 1 96 ? 5.265 -0.608 2.756 1.00 97.44 96 LEU A N 1
ATOM 747 C CA . LEU A 1 96 ? 4.561 0.648 2.524 1.00 97.44 96 LEU A CA 1
ATOM 748 C C . LEU A 1 96 ? 5.169 1.780 3.361 1.00 97.44 96 LEU A C 1
ATOM 750 O O . LEU A 1 96 ? 5.379 1.662 4.566 1.00 97.44 96 LEU A O 1
ATOM 754 N N . THR A 1 97 ? 5.404 2.910 2.707 1.00 95.38 97 THR A N 1
ATOM 755 C CA . THR A 1 97 ? 5.818 4.176 3.325 1.00 95.38 97 THR A CA 1
ATOM 756 C C . THR A 1 97 ? 4.642 5.150 3.441 1.00 95.38 97 THR A C 1
ATOM 758 O O . THR A 1 97 ? 3.546 4.874 2.951 1.00 95.38 97 THR A O 1
ATOM 761 N N . TRP A 1 98 ? 4.873 6.322 4.045 1.00 94.38 98 TRP A N 1
ATOM 762 C CA . TRP A 1 98 ? 3.868 7.384 4.181 1.00 94.38 98 TRP A CA 1
ATOM 763 C C . TRP A 1 98 ? 3.250 7.838 2.847 1.00 94.38 98 TRP A C 1
ATOM 765 O O . TRP A 1 98 ? 2.122 8.321 2.858 1.00 94.38 98 TRP A O 1
ATOM 775 N N . VAL A 1 99 ? 3.946 7.642 1.720 1.00 94.25 99 VAL A N 1
ATOM 776 C CA . VAL A 1 99 ? 3.457 7.961 0.366 1.00 94.25 99 VAL A CA 1
ATOM 777 C C . VAL A 1 99 ? 2.191 7.163 0.026 1.00 94.25 99 VAL A C 1
ATOM 779 O O . VAL A 1 99 ? 1.302 7.674 -0.633 1.00 94.25 99 VAL A O 1
ATOM 782 N N . HIS A 1 100 ? 2.044 5.948 0.562 1.00 95.81 100 HIS A N 1
ATOM 783 C CA . HIS A 1 100 ? 0.900 5.069 0.286 1.00 95.81 100 HIS A CA 1
ATOM 784 C C . HIS A 1 100 ? -0.263 5.259 1.274 1.00 95.81 100 HIS A C 1
ATOM 786 O O . HIS A 1 100 ? -1.209 4.470 1.286 1.00 95.81 100 HIS A O 1
ATOM 792 N N . ALA A 1 101 ? -0.189 6.246 2.174 1.00 93.81 101 ALA A N 1
ATOM 793 C CA . ALA A 1 101 ? -1.188 6.417 3.229 1.00 93.81 101 ALA A CA 1
ATOM 794 C C . ALA A 1 101 ? -2.596 6.684 2.669 1.00 93.81 101 ALA A C 1
ATOM 796 O O . ALA A 1 101 ? -3.579 6.252 3.275 1.00 93.81 101 ALA A O 1
ATOM 797 N N . GLU A 1 102 ? -2.700 7.351 1.514 1.00 91.81 102 GLU A N 1
ATOM 798 C CA . GLU A 1 102 ? -3.976 7.577 0.831 1.00 91.81 102 GLU A CA 1
ATOM 799 C C . GLU A 1 102 ? -4.591 6.277 0.306 1.00 91.81 102 GLU A C 1
ATOM 801 O O . GLU A 1 102 ? -5.762 6.003 0.582 1.00 91.81 102 GLU A O 1
ATOM 806 N N . ASP A 1 103 ? -3.801 5.427 -0.349 1.00 93.75 103 ASP A N 1
ATOM 807 C CA . ASP A 1 103 ? -4.259 4.118 -0.823 1.00 93.75 103 ASP A CA 1
ATOM 808 C C . ASP A 1 103 ? -4.691 3.215 0.330 1.00 93.75 103 ASP A C 1
ATOM 810 O O . ASP A 1 103 ? -5.756 2.593 0.291 1.00 93.75 103 ASP A O 1
ATOM 814 N N . VAL A 1 104 ? -3.901 3.170 1.407 1.00 96.12 104 VAL A N 1
ATOM 815 C CA . VAL A 1 104 ? -4.270 2.410 2.607 1.00 96.12 104 VAL A CA 1
ATOM 816 C C . VAL A 1 104 ? -5.593 2.935 3.170 1.00 96.12 104 VAL A C 1
ATOM 818 O O . VAL A 1 104 ? -6.501 2.144 3.434 1.00 96.12 104 VAL A O 1
ATOM 821 N N . ALA A 1 105 ? -5.754 4.258 3.290 1.00 92.25 105 ALA A N 1
ATOM 822 C CA . ALA A 1 105 ? -6.995 4.873 3.756 1.00 92.25 105 ALA A CA 1
ATOM 823 C C . ALA A 1 105 ? -8.196 4.539 2.856 1.00 92.25 105 ALA A C 1
ATOM 825 O O . ALA A 1 105 ? -9.292 4.281 3.365 1.00 92.25 105 ALA A O 1
ATOM 826 N N . HIS A 1 106 ? -7.999 4.499 1.535 1.00 90.12 106 HIS A N 1
ATOM 827 C CA . HIS A 1 106 ? -9.016 4.073 0.578 1.00 90.12 106 HIS A CA 1
ATOM 828 C C . HIS A 1 106 ? -9.479 2.634 0.857 1.00 90.12 106 HIS A C 1
ATOM 830 O O . HIS A 1 106 ? -10.685 2.364 0.923 1.00 90.12 106 HIS A O 1
ATOM 836 N N . TYR A 1 107 ? -8.535 1.718 1.089 1.00 94.19 107 TYR A N 1
ATOM 837 C CA . TYR A 1 107 ? -8.824 0.295 1.280 1.00 94.19 107 TYR A CA 1
ATOM 838 C C . TYR A 1 107 ? -9.381 -0.079 2.654 1.00 94.19 107 TYR A C 1
ATOM 840 O O . TYR A 1 107 ? -10.055 -1.105 2.760 1.00 94.19 107 TYR A O 1
ATOM 848 N N . LEU A 1 108 ? -9.229 0.769 3.677 1.00 92.56 108 LEU A N 1
ATOM 849 C CA . LEU A 1 108 ? -9.886 0.571 4.980 1.00 92.56 108 LEU A CA 1
ATOM 850 C C . LEU A 1 108 ? -11.418 0.476 4.870 1.00 92.56 108 LEU A C 1
ATOM 852 O O . LEU A 1 108 ? -12.066 -0.139 5.718 1.00 92.56 108 LEU A O 1
ATOM 856 N N . ALA A 1 109 ? -12.008 1.071 3.829 1.00 86.75 109 ALA A N 1
ATOM 857 C CA . ALA A 1 109 ? -13.445 1.038 3.580 1.00 86.75 109 ALA A CA 1
ATOM 858 C C . ALA A 1 109 ? -13.903 -0.092 2.633 1.00 86.75 109 ALA A C 1
ATOM 860 O O . ALA A 1 109 ? -15.116 -0.243 2.444 1.00 86.75 109 ALA A O 1
ATOM 861 N N . ASP A 1 110 ? -12.993 -0.867 2.025 1.00 88.44 110 ASP A N 1
ATOM 862 C CA . ASP A 1 110 ? -13.344 -2.015 1.175 1.00 88.44 110 ASP A CA 1
ATOM 863 C C . ASP A 1 110 ? -13.485 -3.280 2.041 1.00 88.44 110 ASP A C 1
ATOM 865 O O . ASP A 1 110 ? -12.485 -3.769 2.562 1.00 88.44 110 ASP A O 1
ATOM 869 N N . PRO A 1 111 ? -14.683 -3.886 2.158 1.00 89.12 111 PRO A N 1
ATOM 870 C CA . PRO A 1 111 ? -14.889 -5.061 3.005 1.00 89.12 111 PRO A CA 1
ATOM 871 C C . PRO A 1 111 ? -13.988 -6.259 2.684 1.00 89.12 111 PRO A C 1
ATOM 873 O O . PRO A 1 111 ? -13.780 -7.099 3.551 1.00 89.12 111 PRO A O 1
ATOM 876 N N . LYS A 1 112 ? -13.471 -6.372 1.452 1.00 93.44 112 LYS A N 1
ATOM 877 C CA . LYS A 1 112 ? -12.589 -7.480 1.051 1.00 93.44 112 LYS A CA 1
ATOM 878 C C . LYS A 1 112 ? -11.114 -7.222 1.351 1.00 93.44 112 LYS A C 1
ATOM 880 O O . LYS A 1 112 ? -10.332 -8.166 1.312 1.00 93.44 112 LYS A O 1
ATOM 885 N N . LEU A 1 113 ? -10.730 -5.966 1.576 1.00 95.56 113 LEU A N 1
ATOM 886 C CA . LEU A 1 113 ? -9.341 -5.557 1.805 1.00 95.56 113 LEU A CA 1
ATOM 887 C C . LEU A 1 113 ? -9.134 -4.907 3.175 1.00 95.56 113 LEU A C 1
ATOM 889 O O . LEU A 1 113 ? -7.990 -4.710 3.566 1.00 95.56 113 LEU A O 1
ATOM 893 N N . ALA A 1 114 ? -10.206 -4.626 3.921 1.00 93.94 114 ALA A N 1
ATOM 894 C CA . ALA A 1 114 ? -10.163 -3.890 5.178 1.00 93.94 114 ALA A CA 1
ATOM 895 C C . ALA A 1 114 ? -9.211 -4.507 6.208 1.00 93.94 114 ALA A C 1
ATOM 897 O O . ALA A 1 114 ? -8.516 -3.762 6.891 1.00 93.94 114 ALA A O 1
ATOM 898 N N . ASP A 1 115 ? -9.144 -5.836 6.316 1.00 96.19 115 ASP A N 1
ATOM 899 C CA . ASP A 1 115 ? -8.237 -6.502 7.260 1.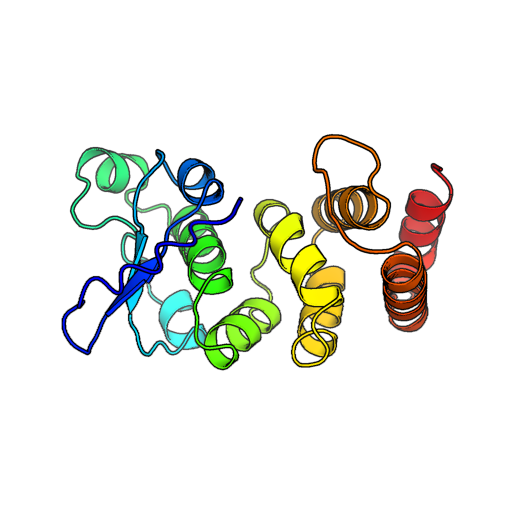00 96.19 115 ASP A CA 1
ATOM 900 C C . ASP A 1 115 ? -6.769 -6.268 6.870 1.00 96.19 115 ASP A C 1
ATOM 902 O O . ASP A 1 115 ? -5.997 -5.742 7.668 1.00 96.19 115 ASP A O 1
ATOM 906 N N . ALA A 1 116 ? -6.411 -6.524 5.605 1.00 97.50 116 ALA A N 1
ATOM 907 C CA . ALA A 1 116 ? -5.060 -6.275 5.094 1.00 97.50 116 ALA A CA 1
ATOM 908 C C . ALA A 1 116 ? -4.683 -4.784 5.156 1.00 97.50 116 ALA A C 1
ATOM 910 O O . ALA A 1 116 ? -3.558 -4.443 5.497 1.00 97.50 116 ALA A O 1
ATOM 911 N N . ALA A 1 117 ? -5.626 -3.884 4.867 1.00 97.31 117 ALA A N 1
ATOM 912 C CA . ALA A 1 117 ? -5.414 -2.444 4.970 1.00 97.31 117 ALA A CA 1
ATOM 913 C C . ALA A 1 117 ? -5.233 -1.984 6.424 1.00 97.31 117 ALA A C 1
ATOM 915 O O . ALA A 1 117 ? -4.489 -1.044 6.679 1.00 97.31 117 ALA A O 1
ATOM 916 N N . THR A 1 118 ? -5.879 -2.651 7.383 1.00 97.00 118 THR A N 1
ATOM 917 C CA . THR A 1 118 ? -5.719 -2.357 8.814 1.00 97.00 118 THR A CA 1
ATOM 918 C C . THR A 1 118 ? -4.337 -2.774 9.307 1.00 97.00 118 THR A C 1
ATOM 920 O O . THR A 1 118 ? -3.660 -1.986 9.962 1.00 97.00 118 THR A O 1
ATOM 923 N N . GLU A 1 119 ? -3.884 -3.975 8.943 1.00 96.75 119 GLU A N 1
ATOM 924 C CA . GLU A 1 119 ? -2.513 -4.429 9.215 1.00 96.75 119 GLU A CA 1
ATOM 925 C C . GLU A 1 119 ? -1.482 -3.483 8.578 1.00 96.75 119 GLU A C 1
ATOM 927 O O . GLU A 1 119 ? -0.517 -3.061 9.222 1.00 96.75 119 GLU A O 1
ATOM 932 N N . ALA A 1 120 ? -1.727 -3.082 7.328 1.00 97.75 120 ALA A N 1
ATOM 933 C CA . ALA A 1 120 ? -0.881 -2.146 6.604 1.00 97.75 120 ALA A CA 1
ATOM 934 C C . ALA A 1 120 ? -0.818 -0.774 7.293 1.00 97.75 120 ALA A C 1
ATOM 936 O O . ALA A 1 120 ? 0.270 -0.228 7.458 1.00 97.75 120 ALA A O 1
ATOM 937 N N . ALA A 1 121 ? -1.957 -0.245 7.754 1.00 97.31 121 ALA A N 1
ATOM 938 C CA . ALA A 1 121 ? -2.037 1.035 8.455 1.00 97.31 121 ALA A CA 1
ATOM 939 C C . ALA A 1 121 ? -1.143 1.061 9.700 1.00 97.31 121 ALA A C 1
ATOM 941 O O . ALA A 1 121 ? -0.432 2.040 9.920 1.00 97.31 121 ALA A O 1
ATOM 942 N N . TRP A 1 122 ? -1.121 -0.024 10.477 1.00 96.88 122 TRP A N 1
ATOM 943 C CA . TRP A 1 122 ? -0.268 -0.125 11.664 1.00 96.88 122 TRP A CA 1
ATOM 944 C C . TRP A 1 122 ? 1.199 -0.419 11.361 1.00 96.88 122 TRP A C 1
ATOM 946 O O . TRP A 1 122 ? 2.061 -0.130 12.189 1.00 96.88 122 TRP A O 1
ATOM 956 N N . SER A 1 123 ? 1.491 -0.914 10.160 1.00 95.69 123 SER A N 1
ATOM 957 C CA . SER A 1 123 ? 2.860 -1.110 9.676 1.00 95.69 123 SER A CA 1
ATOM 958 C C . SER A 1 123 ? 3.503 0.186 9.164 1.00 95.69 123 SER A C 1
ATOM 960 O O . SER A 1 123 ? 4.723 0.247 9.019 1.00 95.69 123 SER A O 1
ATOM 962 N N . LEU A 1 124 ? 2.715 1.240 8.911 1.00 96.38 124 LEU A N 1
ATOM 963 C CA . LEU A 1 124 ? 3.242 2.550 8.526 1.00 96.38 124 LEU A CA 1
ATOM 964 C C . LEU A 1 124 ? 4.060 3.181 9.664 1.00 96.38 124 LEU A C 1
ATOM 966 O O . LEU A 1 124 ? 3.855 2.905 10.848 1.00 96.38 124 LEU A O 1
ATOM 970 N N . SER A 1 125 ? 4.961 4.099 9.319 1.00 95.50 125 SER A N 1
ATOM 971 C CA . SER A 1 125 ? 5.595 4.984 10.305 1.00 95.50 125 SER A CA 1
ATOM 972 C C . SER A 1 125 ? 4.577 5.944 10.934 1.00 95.50 125 SER A C 1
ATOM 974 O O . SER A 1 125 ? 3.500 6.160 10.379 1.00 95.50 125 SER A O 1
ATOM 976 N N . ASP A 1 126 ? 4.930 6.593 12.046 1.00 95.38 126 ASP A N 1
ATOM 977 C CA . ASP A 1 126 ? 4.072 7.596 12.703 1.00 95.38 126 ASP A CA 1
ATOM 978 C C . ASP A 1 126 ? 3.648 8.723 11.748 1.00 95.38 126 ASP A C 1
ATOM 980 O O . ASP A 1 126 ? 2.509 9.187 11.784 1.00 95.38 126 ASP A O 1
ATOM 984 N N . VAL A 1 127 ? 4.539 9.127 10.832 1.00 94.31 127 VAL A N 1
ATOM 985 C CA . VAL A 1 127 ? 4.218 10.090 9.767 1.00 94.31 127 VAL A CA 1
ATOM 986 C C . VAL A 1 127 ? 3.115 9.544 8.859 1.00 94.31 127 VAL A C 1
ATOM 988 O O . VAL A 1 127 ? 2.146 10.249 8.589 1.00 94.31 127 VAL A O 1
ATOM 991 N N . GLY A 1 128 ? 3.228 8.287 8.424 1.00 94.00 128 GLY A N 1
ATOM 992 C CA . GLY A 1 128 ? 2.216 7.641 7.588 1.00 94.00 128 GLY A CA 1
ATOM 993 C C . GLY A 1 128 ? 0.876 7.477 8.305 1.00 94.00 128 GLY A C 1
ATOM 994 O O . GLY A 1 128 ? -0.161 7.798 7.729 1.00 94.00 128 GLY A O 1
ATOM 995 N N . VAL A 1 129 ? 0.884 7.072 9.580 1.00 94.19 129 VAL A N 1
ATOM 996 C CA . VAL A 1 129 ? -0.340 6.977 10.393 1.00 94.19 129 VAL A CA 1
ATOM 997 C C . VAL A 1 129 ? -0.993 8.348 10.569 1.00 94.19 129 VAL A C 1
ATOM 999 O O . VAL A 1 129 ? -2.206 8.464 10.410 1.00 94.19 129 VAL A O 1
ATOM 1002 N N . ARG A 1 130 ? -0.218 9.409 10.825 1.00 93.31 130 ARG A N 1
ATOM 1003 C CA . ARG A 1 130 ? -0.747 10.780 10.905 1.00 93.31 130 ARG A CA 1
ATOM 1004 C C . ARG A 1 130 ? -1.421 11.208 9.600 1.00 93.31 130 ARG A C 1
ATOM 1006 O O . ARG A 1 130 ? -2.528 11.744 9.637 1.00 93.31 130 ARG A O 1
ATOM 1013 N N . VAL A 1 131 ? -0.774 10.979 8.454 1.00 91.00 131 VAL A N 1
ATOM 1014 C CA . VAL A 1 131 ? -1.355 11.288 7.135 1.00 91.00 131 VAL A CA 1
ATOM 1015 C C . VAL A 1 131 ? -2.656 10.507 6.935 1.00 91.00 131 VAL A C 1
ATOM 1017 O O . VAL A 1 131 ? -3.683 11.105 6.620 1.00 91.00 131 VA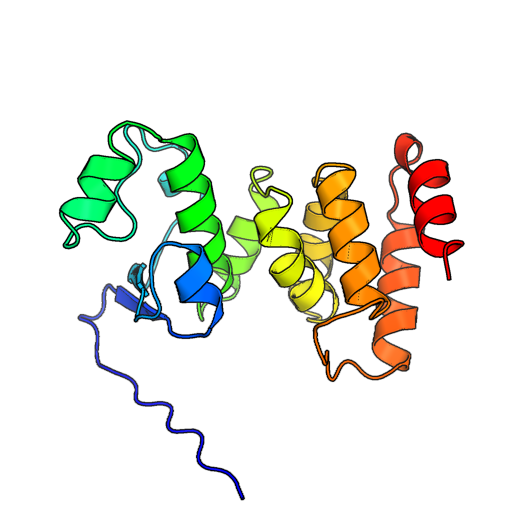L A O 1
ATOM 1020 N N . LEU A 1 132 ? -2.649 9.204 7.221 1.00 92.25 132 LEU A N 1
ATOM 1021 C CA . LEU A 1 132 ? -3.826 8.341 7.130 1.00 92.25 132 LEU A CA 1
ATOM 1022 C C . LEU A 1 132 ? -4.983 8.851 8.000 1.00 92.25 132 LEU A C 1
ATOM 1024 O O . LEU A 1 132 ? -6.112 8.956 7.521 1.00 92.25 132 LEU A O 1
ATOM 1028 N N . VAL A 1 133 ? -4.721 9.219 9.258 1.00 90.50 133 VAL A N 1
ATOM 1029 C CA . VAL A 1 133 ? -5.740 9.768 10.169 1.00 90.50 133 VAL A CA 1
ATOM 1030 C C . VAL A 1 133 ? -6.316 11.073 9.623 1.00 90.50 133 VAL A C 1
ATOM 1032 O O . VAL A 1 133 ? -7.537 11.249 9.619 1.00 90.50 133 VAL A O 1
ATOM 1035 N N . ASN A 1 134 ? -5.473 11.968 9.103 1.00 88.44 134 ASN A N 1
ATOM 1036 C CA . ASN A 1 134 ? -5.936 13.213 8.490 1.00 88.44 134 ASN A CA 1
ATOM 1037 C C . ASN A 1 134 ? -6.852 12.957 7.285 1.00 88.44 134 ASN A C 1
ATOM 1039 O O . ASN A 1 134 ? -7.874 13.635 7.153 1.00 88.44 134 ASN A O 1
ATOM 1043 N N . ILE A 1 135 ? -6.551 11.951 6.459 1.00 86.19 135 ILE A N 1
ATOM 1044 C CA . ILE A 1 135 ? -7.382 11.551 5.313 1.00 86.19 135 ILE A CA 1
ATOM 1045 C C . ILE A 1 135 ? -8.723 10.968 5.784 1.00 86.19 135 ILE A C 1
ATOM 1047 O O . ILE A 1 135 ? -9.788 11.426 5.354 1.00 86.19 135 ILE A O 1
ATOM 1051 N N . VAL A 1 136 ? -8.695 10.008 6.717 1.00 85.19 136 VAL A N 1
ATOM 1052 C CA . VAL A 1 136 ? -9.899 9.347 7.259 1.00 85.19 136 VAL A CA 1
ATOM 1053 C C . VAL A 1 136 ? -10.842 10.355 7.923 1.00 85.19 136 VAL A C 1
ATOM 1055 O O . VAL A 1 136 ? -12.062 10.288 7.742 1.00 85.19 136 VAL A O 1
ATOM 1058 N N . LEU A 1 137 ? -10.292 11.326 8.656 1.00 82.19 137 LEU A N 1
ATOM 1059 C CA . LEU A 1 137 ? -11.061 12.383 9.316 1.00 82.19 137 LEU A CA 1
ATOM 1060 C C . LEU A 1 137 ? -11.392 13.564 8.386 1.00 82.19 137 LEU A C 1
ATOM 1062 O O . LEU A 1 137 ? -12.227 14.398 8.736 1.00 82.19 137 LEU A O 1
ATOM 1066 N N . SER A 1 138 ? -10.817 13.594 7.179 1.00 75.25 138 SER A N 1
ATOM 1067 C CA . SER A 1 138 ? -10.956 14.664 6.181 1.00 75.25 138 SER A CA 1
ATOM 1068 C C . SER A 1 138 ? -10.483 16.036 6.674 1.00 75.25 138 SER A C 1
ATOM 1070 O O . SER A 1 138 ? -11.128 17.053 6.416 1.00 75.25 138 SER A O 1
ATOM 1072 N N . ARG A 1 139 ? -9.349 16.078 7.380 1.00 64.75 139 ARG A N 1
ATOM 1073 C CA . ARG A 1 139 ? -8.721 17.300 7.917 1.00 64.75 139 ARG A CA 1
ATOM 1074 C C . ARG A 1 139 ? -7.889 18.059 6.864 1.00 64.75 139 ARG A C 1
ATOM 1076 O O . ARG A 1 139 ? -6.772 18.478 7.142 1.00 64.75 139 ARG A O 1
ATOM 1083 N N . GLY A 1 140 ? -8.449 18.254 5.666 1.00 44.34 140 GLY A N 1
ATOM 1084 C CA . GLY A 1 140 ? -7.857 19.062 4.589 1.00 44.34 140 GLY A CA 1
ATOM 1085 C C . GLY A 1 140 ? -7.594 18.327 3.262 1.00 44.34 140 GLY A C 1
ATOM 1086 O O . GLY A 1 140 ? -7.170 17.179 3.236 1.00 44.34 140 GLY A O 1
ATOM 1087 N N . VAL A 1 141 ? -7.851 19.068 2.175 1.00 40.03 141 VAL A N 1
ATOM 1088 C CA . VAL A 1 141 ? -7.475 18.942 0.742 1.00 40.03 141 VAL A CA 1
ATOM 1089 C C . VAL A 1 141 ? -8.058 17.826 -0.144 1.00 40.03 141 VAL A C 1
ATOM 1091 O O . VAL A 1 141 ? -8.182 18.083 -1.337 1.00 40.03 141 VAL A O 1
ATOM 1094 N N . VAL A 1 142 ? -8.557 16.685 0.344 1.00 41.53 142 VAL A N 1
ATOM 1095 C CA . VAL A 1 142 ? -9.191 15.696 -0.570 1.00 41.53 142 VAL A CA 1
ATOM 1096 C C . VAL A 1 142 ? -10.687 15.531 -0.275 1.00 41.53 142 VAL A C 1
ATOM 1098 O O . VAL A 1 142 ? -11.051 15.198 0.858 1.00 41.53 142 VAL A O 1
ATOM 1101 N N . PRO A 1 143 ? -11.595 15.745 -1.254 1.00 40.28 143 PRO A N 1
ATOM 1102 C CA . PRO A 1 143 ? -13.022 15.515 -1.079 1.00 40.28 143 PRO A CA 1
ATOM 1103 C C . PRO A 1 143 ? -13.281 14.005 -1.083 1.00 40.28 143 PRO A C 1
ATOM 1105 O O . PRO A 1 143 ? -13.764 13.439 -2.060 1.00 40.28 143 PRO A O 1
ATOM 1108 N N . SER A 1 144 ? -12.956 13.313 0.011 1.00 42.78 144 SER A N 1
ATOM 1109 C CA . SER A 1 144 ? -13.322 11.909 0.127 1.00 42.78 144 SER A CA 1
ATOM 1110 C C . SER A 1 144 ? -14.834 11.838 0.337 1.00 42.78 144 SER A C 1
ATOM 1112 O O . SER A 1 144 ? -15.380 12.150 1.399 1.00 42.78 144 SER A O 1
ATOM 1114 N N . GLY A 1 145 ? -15.543 11.421 -0.713 1.00 42.41 145 GLY A N 1
ATOM 1115 C CA . GLY A 1 145 ? -16.972 11.096 -0.708 1.00 42.41 145 GLY A CA 1
ATOM 1116 C C . GLY A 1 145 ? -17.340 9.925 0.216 1.00 42.41 145 GLY A C 1
ATOM 1117 O O . GLY A 1 145 ? -18.329 9.238 -0.027 1.00 42.41 145 GLY A O 1
ATOM 1118 N N . SER A 1 146 ? -16.549 9.666 1.260 1.00 51.47 146 SER A N 1
ATOM 1119 C CA . SER A 1 146 ? -16.790 8.666 2.289 1.00 51.47 146 SER A CA 1
ATOM 1120 C C . SER A 1 146 ? -17.859 9.183 3.259 1.00 51.47 146 SER A C 1
ATOM 1122 O O . SER A 1 146 ? -17.603 10.132 4.010 1.00 51.47 146 SER A O 1
ATOM 1124 N N . PRO A 1 147 ? -19.062 8.569 3.281 1.00 52.72 147 PRO A N 1
ATOM 1125 C CA . PRO A 1 147 ? -20.140 8.951 4.188 1.00 52.72 147 PRO A CA 1
ATOM 1126 C C . PRO A 1 147 ? -19.670 8.930 5.647 1.00 52.72 147 PRO A C 1
ATOM 1128 O O . PRO A 1 147 ? -18.918 8.037 6.029 1.00 52.72 147 PRO A O 1
ATOM 1131 N N . ARG A 1 148 ? -20.171 9.844 6.493 1.00 56.88 148 ARG A N 1
ATOM 1132 C CA . ARG A 1 148 ? -19.847 9.914 7.939 1.00 56.88 148 ARG A CA 1
ATOM 1133 C C . ARG A 1 148 ? -19.884 8.554 8.656 1.00 56.88 148 ARG A C 1
ATOM 1135 O O . ARG A 1 148 ? -19.019 8.284 9.478 1.00 56.88 148 ARG A O 1
ATOM 1142 N N . ARG A 1 149 ? -20.831 7.678 8.294 1.00 54.91 149 ARG A N 1
ATOM 1143 C CA . ARG A 1 149 ? -20.950 6.310 8.840 1.00 54.91 149 ARG A CA 1
ATOM 1144 C C . ARG A 1 149 ? -19.760 5.402 8.511 1.00 54.91 149 ARG A C 1
ATOM 1146 O O . ARG A 1 149 ? -19.428 4.542 9.308 1.00 54.91 149 ARG A O 1
ATOM 1153 N N . LYS A 1 150 ? -19.107 5.583 7.358 1.00 66.38 150 LYS A N 1
ATOM 1154 C CA . LYS A 1 150 ? -17.900 4.816 7.014 1.00 66.38 150 LYS A CA 1
ATOM 1155 C C . LYS A 1 150 ? -16.701 5.252 7.857 1.00 66.38 150 LYS A C 1
ATOM 1157 O O . LYS A 1 150 ? -15.867 4.418 8.179 1.00 66.38 150 LYS A O 1
ATOM 1162 N N . ARG A 1 151 ? -16.641 6.527 8.261 1.00 77.62 151 ARG A N 1
ATOM 1163 C CA . ARG A 1 151 ? -15.554 7.052 9.103 1.00 77.62 151 ARG A CA 1
ATOM 1164 C C . ARG A 1 151 ? -15.581 6.443 10.501 1.00 77.62 151 ARG A C 1
ATOM 1166 O O . ARG A 1 151 ? -14.557 5.944 10.937 1.00 77.62 151 ARG A O 1
ATOM 1173 N N . SER A 1 152 ? -16.744 6.412 11.162 1.00 78.88 152 SER A N 1
ATOM 1174 C CA . SER A 1 152 ? -16.863 5.829 12.508 1.00 78.88 152 SER A CA 1
ATOM 1175 C C . SER A 1 152 ? -16.456 4.357 12.529 1.00 78.88 152 SER A C 1
ATOM 1177 O O . SER A 1 152 ? -15.647 3.972 13.362 1.00 78.88 152 SER A O 1
ATOM 1179 N N . THR A 1 153 ? -16.914 3.561 11.557 1.00 84.50 153 THR A N 1
ATOM 1180 C CA . THR A 1 153 ? -16.542 2.141 11.458 1.00 84.50 153 THR A CA 1
ATOM 1181 C C . THR A 1 153 ? -15.046 1.940 11.205 1.00 84.50 153 THR A C 1
ATOM 1183 O O . THR A 1 153 ? -14.445 1.043 11.791 1.00 84.50 153 THR A O 1
ATOM 1186 N N . VAL A 1 154 ? -14.422 2.767 10.357 1.00 88.88 154 VAL A N 1
ATOM 1187 C CA . VAL A 1 154 ? -12.971 2.701 10.116 1.00 88.88 154 VAL A CA 1
ATOM 1188 C C . VAL A 1 154 ? -12.189 3.102 11.369 1.00 88.88 154 VAL A C 1
ATOM 1190 O O . VAL A 1 154 ? -11.268 2.393 11.759 1.00 88.88 154 VAL A O 1
ATOM 1193 N N . THR A 1 155 ? -12.569 4.193 12.038 1.00 90.44 155 THR A N 1
ATOM 1194 C CA . THR A 1 155 ? -11.907 4.641 13.272 1.00 90.44 155 THR A CA 1
ATOM 1195 C C . THR A 1 155 ? -12.061 3.629 14.405 1.00 90.44 155 THR A C 1
ATOM 1197 O O . THR A 1 155 ? -11.084 3.351 15.091 1.00 90.44 155 THR A O 1
ATOM 1200 N N . GLU A 1 156 ? -13.248 3.047 14.592 1.00 90.94 156 GLU A N 1
ATOM 1201 C CA . GLU A 1 156 ? -13.484 1.992 15.586 1.00 90.94 156 GLU A CA 1
ATOM 1202 C C . GLU A 1 156 ? -12.610 0.765 15.323 1.00 90.94 156 GLU A C 1
ATOM 1204 O O . GLU A 1 156 ? -11.976 0.265 16.247 1.00 90.94 156 GLU A O 1
ATOM 1209 N N . ARG A 1 157 ? -12.516 0.327 14.062 1.00 92.75 157 ARG A N 1
ATOM 1210 C CA . ARG A 1 157 ? -11.652 -0.786 13.649 1.00 92.75 157 ARG A CA 1
ATOM 1211 C C . ARG A 1 157 ? -10.176 -0.498 13.907 1.00 92.75 157 ARG A C 1
ATOM 1213 O O . ARG A 1 157 ? -9.470 -1.357 14.430 1.00 92.75 157 ARG A O 1
ATOM 1220 N N . LEU A 1 158 ? -9.704 0.694 13.543 1.00 94.75 158 LEU A N 1
ATOM 1221 C CA . LEU A 1 158 ? -8.331 1.104 13.831 1.00 94.75 158 LEU A CA 1
ATOM 1222 C C . LEU A 1 158 ? -8.102 1.085 15.346 1.00 94.75 158 LEU A C 1
ATOM 1224 O O . LEU A 1 158 ? -7.201 0.403 15.817 1.00 94.75 158 LEU A O 1
ATOM 1228 N N . ARG A 1 159 ? -8.979 1.716 16.130 1.00 94.88 159 ARG A N 1
ATOM 1229 C CA . ARG A 1 159 ? -8.878 1.721 17.594 1.00 94.88 159 ARG A CA 1
ATOM 1230 C C . ARG A 1 159 ? -8.845 0.311 18.191 1.00 94.88 159 ARG A C 1
ATOM 1232 O O . ARG A 1 159 ? -8.020 0.052 19.057 1.00 94.88 159 ARG A O 1
ATOM 1239 N N . SER A 1 160 ? -9.685 -0.612 17.719 1.00 95.69 160 SER A N 1
ATOM 1240 C CA . SER A 1 160 ? -9.742 -1.984 18.246 1.00 95.69 160 SER A CA 1
ATOM 1241 C C . SER A 1 160 ? -8.547 -2.859 17.858 1.00 95.69 160 SER A C 1
ATOM 1243 O O . SER A 1 160 ? -8.372 -3.928 18.432 1.00 95.69 160 SER A O 1
ATOM 1245 N N . THR A 1 161 ? -7.764 -2.445 16.861 1.00 96.00 161 THR A N 1
ATOM 1246 C CA . THR A 1 161 ? -6.585 -3.174 16.359 1.00 96.00 161 THR A CA 1
ATOM 1247 C C . THR A 1 161 ? -5.280 -2.428 16.618 1.00 96.00 161 THR A C 1
ATOM 1249 O O . THR A 1 161 ? -4.224 -2.880 16.184 1.00 96.00 161 THR A O 1
ATOM 1252 N N . CYS A 1 162 ? -5.347 -1.288 17.308 1.00 96.12 162 CYS A N 1
ATOM 1253 C CA . CYS A 1 162 ? -4.194 -0.451 17.581 1.00 96.12 162 CYS A CA 1
ATOM 1254 C C . CYS A 1 162 ? -3.184 -1.218 18.450 1.00 96.12 162 CYS A C 1
ATOM 1256 O O . CYS A 1 162 ? -3.559 -1.693 19.528 1.00 96.12 162 CYS A O 1
ATOM 1258 N N . PRO A 1 163 ? -1.917 -1.344 18.013 1.00 95.69 163 PRO A N 1
ATOM 1259 C CA . PRO A 1 163 ? -0.874 -1.944 18.832 1.00 95.69 163 PRO A CA 1
ATOM 1260 C C . PRO A 1 163 ? -0.716 -1.190 20.164 1.00 95.69 163 PRO A C 1
ATOM 1262 O O . PRO A 1 163 ? -0.758 0.046 20.149 1.00 95.69 163 PRO A O 1
ATOM 1265 N N . PRO A 1 164 ? -0.521 -1.880 21.307 1.00 96.19 164 PRO A N 1
ATOM 1266 C CA . PRO A 1 164 ? -0.453 -1.248 22.629 1.00 96.19 164 PRO A CA 1
ATOM 1267 C C . PRO A 1 164 ? 0.539 -0.083 22.715 1.00 96.19 164 PRO A C 1
ATOM 1269 O O . PRO A 1 164 ? 0.248 0.942 23.326 1.00 96.19 164 PRO A O 1
ATOM 1272 N N . GLU A 1 165 ? 1.686 -0.212 22.054 1.00 95.44 165 GLU A N 1
ATOM 1273 C CA . GLU A 1 165 ? 2.747 0.789 22.006 1.00 95.44 165 GLU A CA 1
ATOM 1274 C C . GLU A 1 165 ? 2.383 2.051 21.208 1.00 95.44 165 GLU A C 1
ATOM 1276 O O . GLU A 1 165 ? 3.056 3.071 21.335 1.00 95.44 165 GLU A O 1
ATOM 1281 N N . ARG A 1 166 ? 1.313 2.012 20.403 1.00 95.69 166 ARG A N 1
ATOM 1282 C CA . ARG A 1 166 ? 0.851 3.135 19.571 1.00 95.69 166 ARG A CA 1
ATOM 1283 C C . ARG A 1 166 ? -0.434 3.794 20.063 1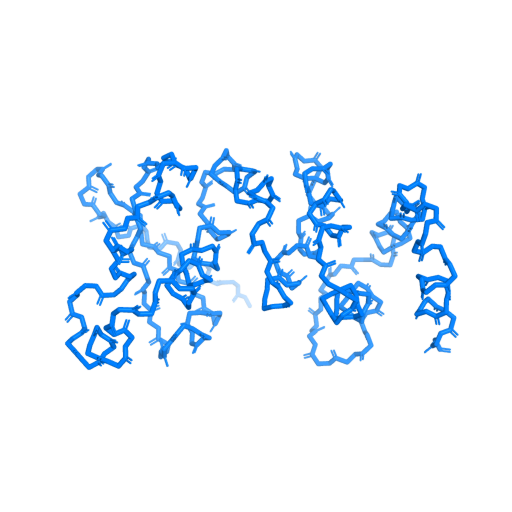.00 95.69 166 ARG A C 1
ATOM 1285 O O . ARG A 1 166 ? -0.838 4.801 19.483 1.00 95.69 166 ARG A O 1
ATOM 1292 N N . VAL A 1 167 ? -1.064 3.276 21.120 1.00 95.25 167 VAL A N 1
ATOM 1293 C CA . VAL A 1 167 ? -2.371 3.758 21.604 1.00 95.25 167 VAL A CA 1
ATOM 1294 C C . VAL A 1 167 ? -2.338 5.244 21.962 1.00 95.25 167 VAL A C 1
ATOM 1296 O O . VAL A 1 167 ? -3.195 5.996 21.502 1.00 95.25 167 VAL A O 1
ATOM 1299 N N . GLU A 1 168 ? -1.344 5.690 22.736 1.00 95.19 168 GLU A N 1
ATOM 1300 C CA . GLU A 1 168 ? -1.239 7.097 23.158 1.00 95.19 168 GLU A CA 1
ATOM 1301 C C . GLU A 1 168 ? -1.089 8.036 21.955 1.00 95.19 168 GLU A C 1
ATOM 1303 O O . GLU A 1 168 ? -1.817 9.022 21.833 1.00 95.19 168 GLU A O 1
ATOM 1308 N N . PHE A 1 169 ? -0.190 7.689 21.030 1.00 94.81 169 PHE A N 1
ATOM 1309 C CA . PHE A 1 169 ? 0.006 8.433 19.791 1.00 94.81 169 PHE A CA 1
ATOM 1310 C C . PHE A 1 169 ? -1.285 8.495 18.965 1.00 94.81 169 PHE A C 1
ATOM 1312 O O . PHE A 1 169 ? -1.689 9.572 18.526 1.00 94.81 169 PHE A O 1
ATOM 1319 N N . PHE A 1 170 ? -1.962 7.360 18.779 1.00 93.88 170 PHE A N 1
ATOM 1320 C CA . PHE A 1 170 ? -3.169 7.298 17.967 1.00 93.88 170 PHE A CA 1
ATOM 1321 C C . PHE A 1 170 ? -4.318 8.115 18.564 1.00 93.88 170 PHE A C 1
ATOM 1323 O O . PHE A 1 170 ? -4.939 8.899 17.847 1.00 93.88 170 PHE A O 1
ATOM 1330 N N . GLU A 1 171 ? -4.578 8.001 19.869 1.00 93.81 171 GLU A N 1
ATOM 1331 C CA . GLU A 1 171 ? -5.615 8.804 20.525 1.00 93.81 171 GLU A CA 1
ATOM 1332 C C . GLU A 1 171 ? -5.273 10.301 20.510 1.00 93.81 171 GLU A C 1
ATOM 1334 O O . GLU A 1 171 ? -6.165 11.125 20.301 1.00 93.81 171 GLU A O 1
ATOM 1339 N N . ALA A 1 172 ? -3.993 10.674 20.633 1.00 92.94 172 ALA A N 1
ATOM 1340 C CA . ALA A 1 172 ? -3.564 12.062 20.476 1.00 92.94 172 ALA A CA 1
ATOM 1341 C C . ALA A 1 172 ? -3.838 12.591 19.057 1.00 92.94 172 ALA A C 1
ATOM 1343 O O . ALA A 1 172 ? -4.333 13.708 18.899 1.00 92.94 172 ALA A O 1
ATOM 1344 N N . GLU A 1 173 ? -3.567 11.798 18.017 1.00 91.56 173 GLU A N 1
ATOM 1345 C CA . GLU A 1 173 ? -3.898 12.172 16.638 1.00 91.56 173 GLU A CA 1
ATOM 1346 C C . GLU A 1 173 ? -5.420 12.249 16.423 1.00 91.56 173 GLU A C 1
ATOM 1348 O O . GLU A 1 173 ? -5.896 13.176 15.766 1.00 91.56 173 GLU A O 1
ATOM 1353 N N . LEU A 1 174 ? -6.222 11.365 17.027 1.00 88.06 174 LEU A N 1
ATOM 1354 C CA . LEU A 1 174 ? -7.686 11.454 16.966 1.00 88.06 174 LEU A CA 1
ATOM 1355 C C . LEU A 1 174 ? -8.231 12.702 17.679 1.00 88.06 174 LEU A C 1
ATOM 1357 O O . LEU A 1 174 ? -9.126 13.352 17.139 1.00 88.06 174 LEU A O 1
ATOM 1361 N N . ALA A 1 175 ? -7.671 13.082 18.830 1.00 87.12 175 ALA A N 1
ATOM 1362 C CA . ALA A 1 175 ? -8.130 14.209 19.648 1.00 87.12 175 ALA A CA 1
ATOM 1363 C C . ALA A 1 175 ? -7.773 15.597 19.088 1.00 87.12 175 ALA A C 1
ATOM 1365 O O . ALA A 1 175 ? -8.355 16.592 19.510 1.00 87.12 175 ALA A O 1
ATOM 1366 N N . ARG A 1 176 ? -6.861 15.688 18.110 1.00 79.50 176 ARG A N 1
ATOM 1367 C CA . ARG A 1 176 ? -6.506 16.935 17.396 1.00 79.50 176 ARG A CA 1
ATOM 1368 C C . ARG A 1 176 ? -7.629 17.475 16.478 1.00 79.50 176 ARG A C 1
ATOM 1370 O O . ARG A 1 176 ? -7.339 18.114 15.471 1.00 79.50 176 ARG A O 1
ATOM 1377 N N . SER A 1 177 ? -8.894 17.149 16.767 1.00 57.31 177 SER A N 1
ATOM 1378 C CA . SER A 1 177 ? -10.089 17.516 15.987 1.00 57.31 177 SER A CA 1
ATOM 1379 C C . SER A 1 177 ? -10.534 18.943 16.249 1.00 57.31 177 SER A C 1
ATOM 1381 O O . SER A 1 177 ? -10.744 19.251 17.443 1.00 57.31 177 SER A O 1
#